Protein AF-A0A7V4ZNU4-F1 (afdb_monomer)

Mean predicted aligned error: 2.47 Å

Structure (mmCIF, N/CA/C/O backbone):
data_AF-A0A7V4ZNU4-F1
#
_entry.id   AF-A0A7V4ZNU4-F1
#
loop_
_atom_site.group_PDB
_atom_site.id
_atom_site.type_symbol
_atom_site.label_atom_id
_atom_site.label_alt_id
_atom_site.label_comp_id
_atom_site.label_asym_id
_atom_site.label_entity_id
_atom_site.label_seq_id
_atom_site.pdbx_PDB_ins_code
_atom_site.Cartn_x
_atom_site.Cartn_y
_atom_site.Cartn_z
_atom_site.occupancy
_atom_site.B_iso_or_equiv
_atom_site.auth_seq_id
_atom_site.auth_comp_id
_atom_site.auth_asym_id
_atom_site.auth_atom_id
_atom_site.pdbx_PDB_model_num
ATOM 1 N N . PRO A 1 1 ? -1.965 4.209 -12.083 1.00 70.25 1 PRO A N 1
ATOM 2 C CA . PRO A 1 1 ? -3.212 3.641 -12.665 1.00 70.25 1 PRO A CA 1
ATOM 3 C C . PRO A 1 1 ? -3.645 2.330 -11.983 1.00 70.25 1 PRO A C 1
ATOM 5 O O . PRO A 1 1 ? -4.775 2.265 -11.516 1.00 70.25 1 PRO A O 1
ATOM 8 N N . ALA A 1 2 ? -2.760 1.331 -11.853 1.00 92.94 2 ALA A N 1
ATOM 9 C CA . ALA A 1 2 ? -3.098 0.047 -11.219 1.00 92.94 2 ALA A CA 1
ATOM 10 C C . ALA A 1 2 ? -3.491 0.182 -9.735 1.00 92.94 2 ALA A C 1
ATOM 12 O O . ALA A 1 2 ? -4.535 -0.320 -9.330 1.00 92.94 2 ALA A O 1
ATOM 13 N N . PHE A 1 3 ? -2.716 0.943 -8.952 1.00 94.56 3 PHE A N 1
ATOM 14 C CA . PHE A 1 3 ? -3.021 1.180 -7.537 1.00 94.56 3 PHE A CA 1
ATOM 15 C C . PHE A 1 3 ? -4.407 1.788 -7.318 1.00 94.56 3 PHE A C 1
ATOM 17 O O . PHE A 1 3 ? -5.164 1.277 -6.506 1.00 94.56 3 PHE A O 1
ATOM 24 N N . LEU A 1 4 ? -4.767 2.842 -8.061 1.00 95.56 4 LEU A N 1
ATOM 25 C CA . LEU A 1 4 ? -6.048 3.523 -7.860 1.00 95.56 4 LEU A CA 1
ATOM 26 C C . LEU A 1 4 ? -7.241 2.605 -8.174 1.00 95.56 4 LEU A C 1
ATOM 28 O O . LEU A 1 4 ? -8.249 2.669 -7.485 1.00 95.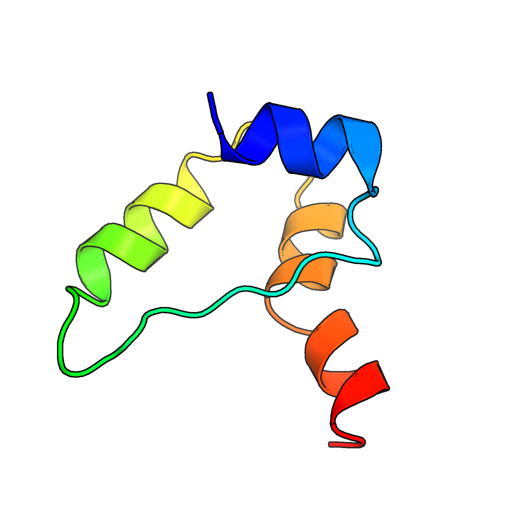56 4 LEU A O 1
ATOM 32 N N . CYS A 1 5 ? -7.110 1.719 -9.166 1.00 96.50 5 CYS A N 1
ATOM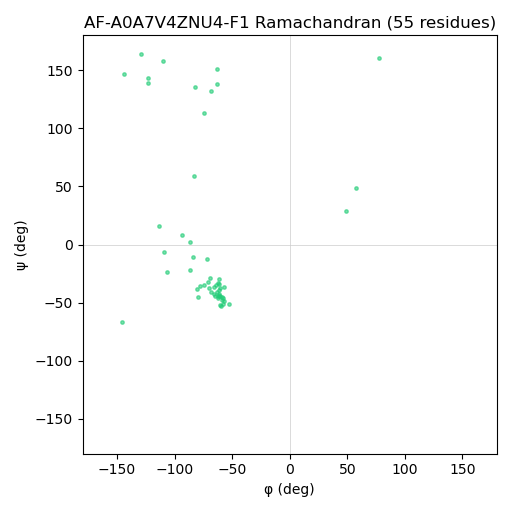 33 C CA . CYS A 1 5 ? -8.123 0.706 -9.459 1.00 96.50 5 CYS A CA 1
ATOM 34 C C . CYS A 1 5 ? -8.339 -0.230 -8.258 1.00 96.50 5 CYS A C 1
ATOM 36 O O . CYS A 1 5 ? -9.461 -0.363 -7.775 1.00 96.50 5 CYS A O 1
ATOM 38 N N . ALA A 1 6 ? -7.257 -0.812 -7.726 1.00 96.25 6 ALA A N 1
ATOM 39 C CA . ALA A 1 6 ? -7.326 -1.685 -6.553 1.00 96.25 6 ALA A CA 1
ATOM 40 C C . ALA A 1 6 ? -7.853 -0.940 -5.317 1.00 96.25 6 ALA A C 1
ATOM 42 O O . ALA A 1 6 ? -8.710 -1.448 -4.603 1.00 96.25 6 ALA A O 1
ATOM 43 N N . TYR A 1 7 ? -7.386 0.288 -5.106 1.00 97.00 7 TYR A N 1
ATOM 44 C CA . TYR A 1 7 ? -7.802 1.157 -4.013 1.00 97.00 7 TYR A CA 1
ATOM 45 C C . TYR A 1 7 ? -9.306 1.441 -4.033 1.00 97.00 7 TYR A C 1
ATOM 47 O O . TYR A 1 7 ? -9.971 1.284 -3.012 1.00 97.00 7 TYR A O 1
ATOM 55 N N . LEU A 1 8 ? -9.857 1.803 -5.195 1.00 96.50 8 LEU A N 1
ATOM 56 C CA . LEU A 1 8 ? -11.286 2.079 -5.346 1.00 96.50 8 LEU A CA 1
ATOM 57 C C . LEU A 1 8 ? -12.145 0.809 -5.263 1.00 96.50 8 LEU A C 1
ATOM 59 O O . LEU A 1 8 ? -13.270 0.877 -4.778 1.00 96.50 8 LEU A O 1
ATOM 63 N N . ALA A 1 9 ? -11.634 -0.336 -5.721 1.00 97.88 9 ALA A N 1
ATOM 64 C CA . ALA A 1 9 ? -12.378 -1.594 -5.713 1.00 97.88 9 ALA A CA 1
ATOM 65 C C . ALA A 1 9 ? -12.380 -2.295 -4.343 1.00 97.88 9 ALA A C 1
ATOM 67 O O . ALA A 1 9 ? -13.384 -2.894 -3.964 1.00 97.88 9 ALA A O 1
ATOM 68 N N . LEU A 1 10 ? -11.260 -2.252 -3.615 1.00 97.12 10 LEU A N 1
ATOM 69 C CA . LEU A 1 10 ? -11.046 -3.032 -2.387 1.00 97.12 10 LEU A CA 1
ATOM 70 C C . LEU A 1 10 ? -11.095 -2.186 -1.111 1.00 97.12 10 LEU A C 1
ATOM 72 O O . LEU A 1 10 ? -11.351 -2.726 -0.033 1.00 97.12 10 LEU A O 1
ATOM 76 N N . GLY A 1 11 ? -10.832 -0.882 -1.220 1.00 97.12 11 GLY A N 1
ATOM 77 C CA . GLY A 1 11 ? -10.651 0.014 -0.082 1.00 97.12 11 GLY A CA 1
ATOM 78 C C . GLY A 1 11 ? -9.279 -0.118 0.591 1.00 97.12 11 GLY A C 1
ATOM 79 O O . GLY A 1 11 ? -8.575 -1.121 0.461 1.00 97.12 11 GLY A O 1
ATOM 80 N N . ALA A 1 12 ? -8.900 0.916 1.348 1.00 97.56 12 ALA A N 1
ATOM 81 C CA . ALA A 1 12 ? -7.593 1.011 2.004 1.00 97.56 12 ALA A CA 1
ATOM 82 C C . ALA A 1 12 ? -7.328 -0.110 3.026 1.00 97.56 12 ALA A C 1
ATOM 84 O O . ALA A 1 12 ? -6.182 -0.498 3.226 1.00 97.56 12 ALA A O 1
ATOM 85 N N . ASP A 1 13 ? -8.367 -0.650 3.669 1.00 97.44 13 ASP A N 1
ATOM 86 C CA . ASP A 1 13 ? -8.248 -1.666 4.729 1.00 97.44 13 ASP A CA 1
ATOM 87 C C . ASP A 1 13 ? -7.820 -3.059 4.216 1.00 97.44 13 ASP A C 1
ATOM 89 O O . ASP A 1 13 ? -7.438 -3.929 5.006 1.00 97.44 13 ASP A O 1
ATOM 93 N N . ASN A 1 14 ? -7.862 -3.263 2.894 1.00 97.19 14 ASN A N 1
ATOM 94 C CA . ASN A 1 14 ? -7.580 -4.534 2.221 1.00 97.19 14 ASN A CA 1
ATOM 95 C C . ASN A 1 14 ? -6.316 -4.491 1.343 1.00 97.19 14 ASN A C 1
ATOM 97 O O . ASN A 1 14 ? -6.123 -5.361 0.495 1.00 97.19 14 ASN A O 1
ATOM 101 N N . ILE A 1 15 ? -5.456 -3.484 1.524 1.00 97.12 15 ILE A N 1
ATOM 102 C CA . ILE A 1 15 ? -4.221 -3.301 0.747 1.00 97.12 15 ILE A CA 1
ATOM 103 C C . ILE A 1 15 ? -3.020 -3.245 1.697 1.00 97.12 15 ILE A C 1
ATOM 105 O O . ILE A 1 15 ? -3.086 -2.630 2.760 1.00 97.12 15 ILE A O 1
ATOM 109 N N . LEU A 1 16 ? -1.918 -3.888 1.310 1.00 96.94 16 LEU A N 1
ATOM 110 C CA . LEU A 1 16 ? -0.656 -3.930 2.052 1.00 96.94 16 LEU A CA 1
ATOM 111 C C . LEU A 1 16 ? 0.480 -3.406 1.172 1.00 96.94 16 LEU A C 1
ATOM 113 O O . LEU A 1 16 ? 0.504 -3.671 -0.030 1.00 96.94 16 LEU A O 1
ATOM 117 N N . PHE A 1 17 ? 1.425 -2.687 1.772 1.00 96.31 17 PHE A N 1
ATOM 118 C CA . PHE A 1 17 ? 2.679 -2.321 1.121 1.00 96.31 17 PHE A CA 1
ATOM 119 C C . PHE A 1 17 ? 3.694 -3.469 1.203 1.00 96.31 17 PHE A C 1
ATOM 121 O O . PHE A 1 17 ? 3.894 -4.058 2.265 1.00 96.31 17 PHE A O 1
ATOM 128 N N . ALA A 1 18 ? 4.368 -3.740 0.088 1.00 95.38 18 ALA A N 1
ATOM 129 C CA . ALA A 1 18 ? 5.511 -4.639 -0.008 1.00 95.38 18 ALA A CA 1
ATOM 130 C C . ALA A 1 18 ? 6.503 -4.070 -1.031 1.00 95.38 18 ALA A C 1
ATOM 132 O O . ALA A 1 18 ? 6.092 -3.419 -1.993 1.00 95.38 18 ALA A O 1
ATOM 133 N N . SER A 1 19 ? 7.801 -4.284 -0.806 1.00 95.19 19 SER A N 1
ATOM 134 C CA . SER A 1 19 ? 8.872 -3.747 -1.655 1.00 95.19 19 SER A CA 1
ATOM 135 C C . SER A 1 19 ? 9.591 -4.794 -2.503 1.00 95.19 19 SER A C 1
ATOM 137 O O . SER A 1 19 ? 10.458 -4.40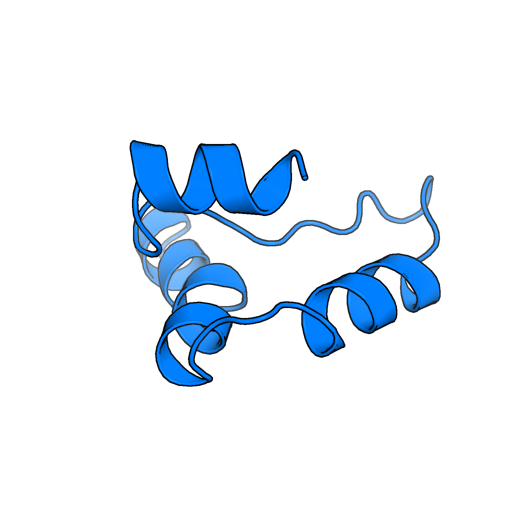6 -3.273 1.00 95.19 19 SER A O 1
ATOM 139 N N . ASP A 1 20 ? 9.307 -6.088 -2.319 1.00 96.00 20 ASP A N 1
ATOM 140 C CA . ASP A 1 20 ? 9.995 -7.215 -2.976 1.00 96.00 20 ASP A CA 1
ATOM 141 C C . ASP A 1 20 ? 11.537 -7.159 -2.922 1.00 96.00 20 ASP A C 1
ATOM 143 O O . ASP A 1 20 ? 12.249 -7.701 -3.769 1.00 96.00 20 ASP A O 1
ATOM 147 N N . TYR A 1 21 ? 12.088 -6.535 -1.877 1.00 92.88 21 TYR A N 1
ATOM 148 C CA . TYR A 1 21 ? 13.526 -6.526 -1.621 1.00 92.88 21 TYR A CA 1
ATOM 149 C C . TYR A 1 21 ? 14.044 -7.958 -1.365 1.00 92.88 21 TYR A C 1
ATOM 151 O O . TYR A 1 21 ? 13.405 -8.703 -0.616 1.00 92.88 21 TYR A O 1
ATOM 159 N N . PRO A 1 22 ? 15.212 -8.360 -1.910 1.00 95.75 22 PRO A N 1
ATOM 160 C CA . PRO A 1 22 ? 16.227 -7.554 -2.606 1.00 95.75 22 PRO A CA 1
ATOM 161 C C . PRO A 1 22 ? 16.089 -7.489 -4.133 1.00 95.75 22 PRO A C 1
ATOM 163 O O . PRO A 1 22 ? 17.008 -7.012 -4.796 1.00 95.75 22 PRO A O 1
ATOM 166 N N . TYR A 1 23 ? 14.997 -7.999 -4.698 1.00 96.38 23 TYR A N 1
ATOM 167 C CA . TYR A 1 23 ? 14.821 -8.078 -6.149 1.00 96.38 23 TYR A CA 1
ATOM 168 C C . TYR A 1 23 ? 14.432 -6.730 -6.758 1.00 96.38 23 TYR A C 1
ATOM 170 O O . TYR A 1 23 ? 14.903 -6.394 -7.841 1.00 96.38 23 TYR A O 1
ATOM 178 N N . GLU A 1 24 ? 13.632 -5.946 -6.036 1.00 96.25 24 GLU A N 1
ATOM 179 C CA . GLU A 1 24 ? 13.191 -4.611 -6.442 1.00 96.25 24 GLU A CA 1
ATOM 180 C C . GLU A 1 24 ? 13.822 -3.496 -5.587 1.00 96.25 24 GLU A C 1
ATOM 182 O O . GLU A 1 24 ? 14.279 -3.691 -4.453 1.00 96.25 24 GLU A O 1
ATOM 187 N N . SER A 1 25 ? 13.860 -2.285 -6.150 1.00 96.56 25 SER A N 1
ATOM 188 C CA . SER A 1 25 ? 14.449 -1.101 -5.517 1.00 96.56 25 SER A CA 1
ATOM 189 C C . SER A 1 25 ? 13.556 -0.560 -4.400 1.00 96.56 25 SER A C 1
ATOM 191 O O . SER A 1 25 ? 12.492 0.018 -4.638 1.00 96.56 25 SER A O 1
ATOM 193 N N . LEU A 1 26 ? 14.038 -0.650 -3.155 1.00 95.81 26 LEU A N 1
ATOM 194 C CA . LEU A 1 26 ? 13.343 -0.066 -2.003 1.00 95.81 26 LEU A CA 1
ATOM 195 C C . LEU A 1 26 ? 13.116 1.446 -2.178 1.00 95.81 26 LEU A C 1
ATOM 197 O O . LEU A 1 26 ? 12.074 1.965 -1.783 1.00 95.81 26 LEU A O 1
ATOM 201 N N . LYS A 1 27 ? 14.072 2.158 -2.786 1.00 96.56 27 LYS A N 1
ATOM 202 C CA . LYS A 1 27 ? 13.966 3.604 -3.017 1.00 96.56 27 LYS A CA 1
ATOM 203 C C . LYS A 1 27 ? 12.788 3.935 -3.933 1.00 96.56 27 LYS A C 1
ATOM 205 O O . LYS A 1 27 ? 12.024 4.848 -3.621 1.00 96.56 27 LYS A O 1
ATOM 210 N N . ASP A 1 28 ? 12.627 3.180 -5.014 1.00 96.12 28 ASP A N 1
ATOM 211 C CA . ASP A 1 28 ? 11.555 3.412 -5.982 1.00 96.12 28 ASP A CA 1
ATOM 212 C C . ASP A 1 28 ? 10.191 3.046 -5.387 1.00 96.12 28 ASP A C 1
ATOM 214 O O . ASP A 1 28 ? 9.227 3.794 -5.559 1.00 96.12 28 ASP A O 1
ATOM 218 N N . ALA A 1 29 ? 10.120 1.976 -4.586 1.00 95.94 29 ALA A N 1
ATOM 219 C CA . ALA A 1 29 ? 8.907 1.597 -3.859 1.00 95.94 29 ALA A CA 1
ATOM 220 C C . ALA A 1 29 ? 8.447 2.690 -2.872 1.00 95.94 29 ALA A C 1
ATOM 222 O O . ALA A 1 29 ? 7.265 3.042 -2.830 1.00 95.94 29 ALA A O 1
ATOM 223 N N . ILE A 1 30 ? 9.376 3.281 -2.111 1.00 95.50 30 ILE A N 1
ATOM 224 C CA . ILE A 1 30 ? 9.072 4.389 -1.191 1.00 95.50 30 ILE A CA 1
ATOM 225 C C . ILE A 1 30 ? 8.685 5.660 -1.956 1.00 95.50 30 ILE A C 1
ATOM 227 O O . ILE A 1 30 ? 7.744 6.354 -1.570 1.00 95.50 30 ILE A O 1
ATOM 231 N N . GLN A 1 31 ? 9.366 5.969 -3.062 1.00 96.31 31 GLN A N 1
ATOM 232 C CA . GLN A 1 31 ? 9.013 7.118 -3.895 1.00 96.31 31 GLN A CA 1
ATOM 233 C C . GLN A 1 31 ? 7.611 6.970 -4.500 1.00 96.31 31 GLN A C 1
ATOM 235 O O . GLN A 1 31 ? 6.846 7.935 -4.518 1.00 96.31 31 GLN A O 1
ATOM 240 N N . PHE A 1 32 ? 7.252 5.768 -4.955 1.00 94.00 32 PHE A N 1
ATOM 241 C CA . PHE A 1 32 ? 5.906 5.457 -5.422 1.00 94.00 32 PHE A CA 1
ATOM 242 C C . PHE A 1 32 ? 4.865 5.719 -4.330 1.00 94.00 32 PHE A C 1
ATOM 244 O O . PHE A 1 32 ? 3.909 6.455 -4.570 1.00 94.00 32 PHE A O 1
ATOM 251 N N . LEU A 1 33 ? 5.087 5.179 -3.129 1.00 94.12 33 LEU A N 1
ATOM 252 C CA . LEU A 1 33 ? 4.198 5.337 -1.979 1.00 94.12 33 LEU A CA 1
ATOM 253 C C . LEU A 1 33 ? 3.977 6.815 -1.607 1.00 94.12 33 LEU A C 1
ATOM 255 O O . LEU A 1 33 ? 2.839 7.246 -1.410 1.00 94.12 33 LEU A O 1
ATOM 259 N N . ASN A 1 34 ? 5.054 7.602 -1.553 1.00 93.94 34 ASN A N 1
ATOM 260 C CA . ASN A 1 34 ? 4.995 9.024 -1.202 1.00 93.94 34 ASN A CA 1
ATOM 261 C C . ASN A 1 34 ? 4.165 9.842 -2.199 1.00 93.94 34 ASN A C 1
ATOM 263 O O . ASN A 1 34 ? 3.472 10.778 -1.800 1.00 93.94 34 ASN A O 1
ATOM 267 N N . ASN A 1 35 ? 4.193 9.456 -3.476 1.00 94.94 35 ASN A N 1
ATOM 268 C CA . ASN A 1 35 ? 3.493 10.140 -4.560 1.00 94.94 35 ASN A CA 1
ATOM 269 C C . ASN A 1 35 ? 2.035 9.680 -4.747 1.00 94.94 35 ASN A C 1
ATOM 271 O O . ASN A 1 35 ? 1.362 10.152 -5.667 1.00 94.94 35 ASN A O 1
ATOM 275 N N . LEU A 1 36 ? 1.524 8.760 -3.919 1.00 94.69 36 LEU A N 1
ATOM 276 C CA . LEU A 1 36 ? 0.142 8.296 -4.035 1.00 94.69 36 LEU A CA 1
ATOM 277 C C . LEU A 1 36 ? -0.863 9.402 -3.659 1.00 94.69 36 LEU A C 1
ATOM 279 O O . LEU A 1 36 ? -0.743 9.993 -2.582 1.00 94.69 36 LEU A O 1
ATOM 283 N N . PRO A 1 37 ? -1.904 9.637 -4.483 1.00 94.31 37 PRO A N 1
ATOM 284 C CA . PRO A 1 37 ? -2.919 10.657 -4.232 1.00 94.31 37 PRO A CA 1
ATOM 285 C C . PRO A 1 37 ? -4.013 10.138 -3.281 1.00 94.31 37 PRO A C 1
ATOM 287 O O . PRO A 1 37 ? -5.185 10.071 -3.643 1.00 94.31 37 PRO A O 1
ATOM 290 N N . ILE A 1 38 ? -3.624 9.721 -2.076 1.00 95.50 38 ILE A N 1
ATOM 291 C CA . ILE A 1 38 ? -4.529 9.241 -1.019 1.00 95.50 38 ILE A CA 1
ATOM 292 C C . ILE A 1 38 ? -4.247 9.955 0.302 1.00 95.50 38 ILE A C 1
ATOM 294 O O . ILE A 1 38 ? -3.198 10.580 0.469 1.00 95.50 38 ILE A O 1
ATOM 298 N N . SER A 1 39 ? -5.188 9.859 1.241 1.00 96.75 39 SER A N 1
ATOM 299 C CA . SER A 1 39 ? -5.036 10.453 2.568 1.00 96.75 39 SER A CA 1
ATOM 300 C C . SER A 1 39 ? -3.865 9.827 3.336 1.00 96.75 39 SER A C 1
ATOM 302 O O . SER A 1 39 ? -3.549 8.647 3.168 1.00 96.75 39 SER A O 1
ATOM 304 N N . GLU A 1 40 ? -3.248 10.595 4.235 1.00 96.06 40 GLU A N 1
ATOM 305 C CA . GLU A 1 40 ? -2.199 10.073 5.122 1.00 96.06 40 GLU A CA 1
ATOM 306 C C . GLU A 1 40 ? -2.717 8.949 6.033 1.00 96.06 40 GLU A C 1
ATOM 308 O O . GLU A 1 40 ? -2.006 7.978 6.288 1.00 96.06 40 GLU A O 1
ATOM 313 N N . SER A 1 41 ? -3.984 9.010 6.460 1.00 97.19 41 SER A N 1
ATOM 314 C CA . SER A 1 41 ? -4.612 7.921 7.217 1.00 97.19 41 SER A CA 1
ATOM 315 C C . SER A 1 41 ? -4.678 6.615 6.425 1.00 97.19 41 SER A C 1
ATOM 317 O O . SER A 1 41 ? -4.425 5.551 6.987 1.00 97.19 41 SER A O 1
ATOM 319 N N . ASP A 1 42 ? -4.964 6.676 5.123 1.00 97.62 42 ASP A N 1
ATOM 320 C CA . ASP A 1 42 ? -5.001 5.480 4.278 1.00 97.62 42 ASP A CA 1
ATOM 321 C C . ASP A 1 42 ? -3.593 4.966 3.971 1.00 97.62 42 ASP A C 1
ATOM 323 O O . ASP A 1 42 ? -3.375 3.753 3.959 1.00 97.62 42 ASP A O 1
ATOM 327 N N . LYS A 1 43 ? -2.604 5.861 3.818 1.00 96.88 43 LYS A N 1
ATOM 328 C CA . LYS A 1 43 ? -1.194 5.448 3.720 1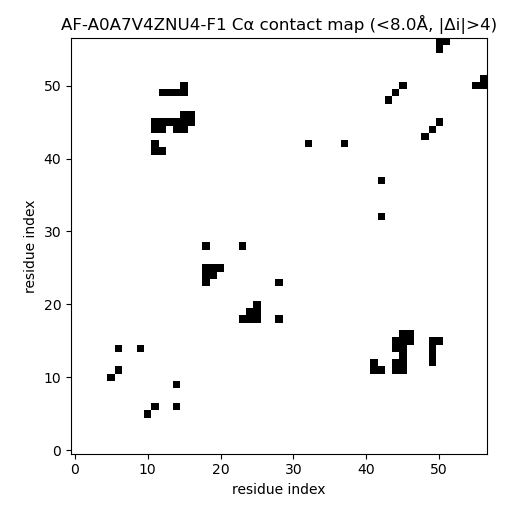.00 96.88 43 LYS A CA 1
ATOM 329 C C . LYS A 1 43 ? -0.762 4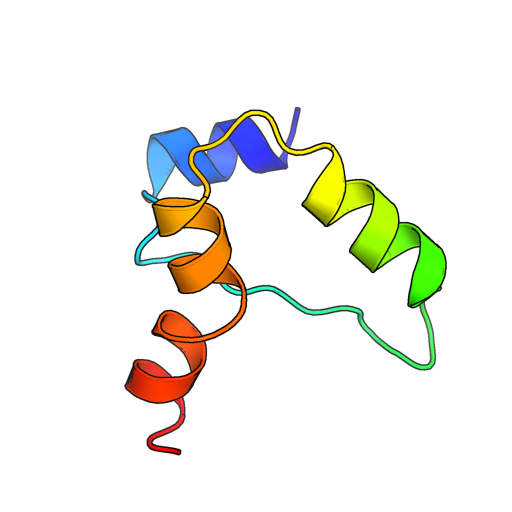.682 4.968 1.00 96.88 43 LYS A C 1
ATOM 331 O O . LYS A 1 43 ? -0.160 3.619 4.836 1.00 96.88 43 LYS A O 1
ATOM 336 N N . LEU A 1 44 ? -1.112 5.160 6.165 1.00 97.00 44 LEU A N 1
ATOM 337 C CA . LEU A 1 44 ? -0.796 4.475 7.425 1.00 97.00 44 LEU A CA 1
ATOM 338 C C . LEU A 1 44 ? -1.428 3.082 7.515 1.00 97.00 44 LEU A C 1
ATOM 340 O O . LEU A 1 44 ? -0.784 2.150 8.004 1.00 97.00 44 LEU A O 1
ATOM 344 N N . LYS A 1 45 ? -2.655 2.913 7.009 1.00 97.69 45 LYS A N 1
ATOM 345 C CA . LYS A 1 45 ? -3.288 1.591 6.920 1.00 97.69 45 LYS A CA 1
ATOM 346 C C . LYS A 1 45 ? -2.471 0.634 6.070 1.00 97.69 45 LYS A C 1
ATOM 348 O O . LYS A 1 45 ? -2.090 -0.440 6.535 1.00 97.69 45 LYS A O 1
ATOM 353 N N . ILE A 1 46 ? -2.150 1.071 4.858 1.00 97.25 46 ILE A N 1
ATOM 354 C CA . ILE A 1 46 ? -1.450 0.268 3.856 1.00 97.25 46 ILE A CA 1
ATOM 355 C C . ILE A 1 46 ? -0.019 -0.072 4.299 1.00 97.25 46 ILE A C 1
ATOM 357 O O . ILE A 1 46 ? 0.450 -1.183 4.058 1.00 97.25 46 ILE A O 1
ATOM 361 N N . CYS A 1 47 ? 0.665 0.854 4.973 1.00 96.62 47 CYS A N 1
ATOM 362 C CA . CYS A 1 47 ? 2.067 0.688 5.365 1.00 96.62 47 CYS A CA 1
ATOM 363 C C . CYS A 1 47 ? 2.266 -0.022 6.702 1.00 96.62 47 CYS A 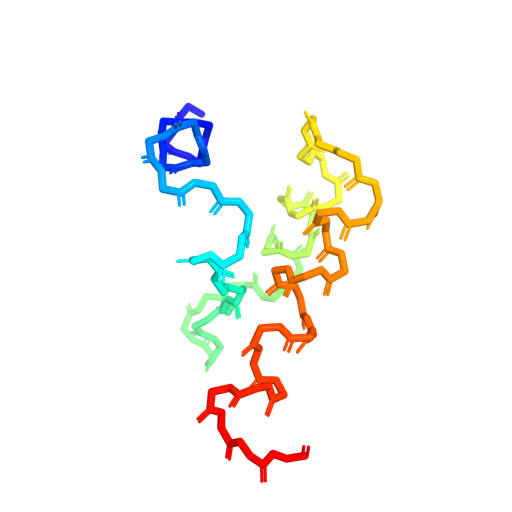C 1
ATOM 365 O O . CYS A 1 47 ? 3.364 -0.510 6.959 1.00 96.62 47 CYS A O 1
ATOM 367 N N . TYR A 1 48 ? 1.257 -0.033 7.578 1.00 96.12 48 TYR A N 1
ATOM 368 C CA . TYR A 1 48 ? 1.455 -0.479 8.954 1.00 96.12 48 TYR A CA 1
ATOM 369 C C . TYR A 1 48 ? 0.248 -1.205 9.545 1.00 96.12 48 TYR A C 1
ATOM 371 O O . TYR A 1 48 ? 0.335 -2.404 9.814 1.00 96.12 48 TYR A O 1
ATOM 379 N N . SER A 1 49 ? -0.885 -0.527 9.759 1.00 97.00 49 SER A N 1
ATOM 380 C CA . SER A 1 49 ? -1.933 -1.094 10.625 1.00 97.00 49 SER A CA 1
ATOM 381 C C . SER A 1 49 ? -2.639 -2.314 10.021 1.00 97.00 49 SER A C 1
ATOM 383 O O . SER A 1 49 ? -3.035 -3.213 10.766 1.00 97.00 49 SER A O 1
ATOM 385 N N . ASN A 1 50 ? -2.726 -2.419 8.690 1.00 97.62 50 ASN A N 1
ATOM 386 C CA . ASN A 1 50 ? -3.244 -3.624 8.038 1.00 97.62 50 ASN A CA 1
ATOM 387 C C . ASN A 1 50 ? -2.321 -4.826 8.266 1.00 97.62 50 ASN A C 1
ATOM 389 O O . ASN A 1 50 ? -2.803 -5.919 8.571 1.00 97.62 50 ASN A O 1
ATOM 393 N N . ALA A 1 51 ? -1.004 -4.624 8.157 1.00 97.12 51 ALA A N 1
ATOM 394 C CA . ALA A 1 51 ? -0.016 -5.670 8.398 1.00 97.12 51 ALA A CA 1
ATOM 395 C C . ALA A 1 51 ? -0.040 -6.105 9.866 1.00 97.12 51 ALA A C 1
ATOM 397 O O . ALA A 1 51 ? -0.097 -7.300 10.137 1.00 97.12 51 ALA A O 1
ATOM 398 N N . LEU A 1 52 ? -0.110 -5.146 10.795 1.00 97.00 52 LEU A N 1
ATOM 399 C CA . LEU A 1 52 ? -0.261 -5.392 12.231 1.00 97.00 52 LEU A CA 1
ATOM 400 C C . LEU A 1 52 ? -1.463 -6.306 12.524 1.00 97.00 52 LE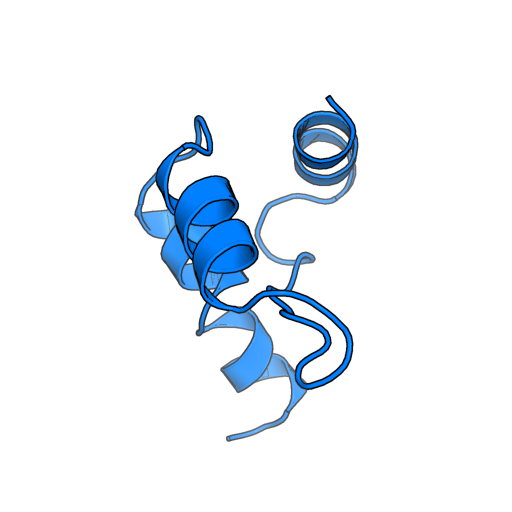U A C 1
ATOM 402 O O . LEU A 1 52 ? -1.333 -7.351 13.160 1.00 97.00 52 LEU A O 1
ATOM 406 N N . ARG A 1 53 ? -2.630 -5.957 11.968 1.00 96.06 53 ARG A N 1
ATOM 407 C CA . ARG A 1 53 ? -3.879 -6.716 12.120 1.00 96.06 53 ARG A CA 1
ATOM 408 C C . ARG A 1 53 ? -3.790 -8.135 11.553 1.00 96.06 53 ARG A C 1
ATOM 410 O O . ARG A 1 53 ? -4.312 -9.063 12.168 1.00 96.06 53 ARG A O 1
ATOM 417 N N . ILE A 1 54 ? -3.204 -8.303 10.367 1.00 96.00 54 ILE A N 1
ATOM 418 C CA . ILE A 1 54 ? -3.17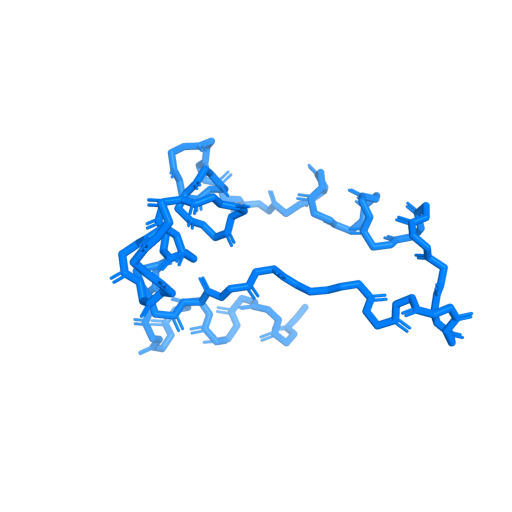7 -9.590 9.651 1.00 96.00 54 ILE A CA 1
ATOM 419 C C . ILE A 1 54 ? -2.089 -10.515 10.203 1.00 96.00 54 ILE A C 1
ATOM 421 O O . ILE A 1 54 ? -2.347 -11.697 10.431 1.00 96.00 54 ILE A O 1
ATOM 425 N N . LEU A 1 55 ? -0.889 -9.980 10.428 1.00 95.62 55 LEU A N 1
ATOM 426 C CA . LEU A 1 55 ? 0.281 -10.741 10.867 1.00 95.62 55 LEU A CA 1
ATOM 427 C C . LEU A 1 55 ? 0.328 -10.938 12.387 1.00 95.62 55 LEU A C 1
ATOM 429 O O . LEU A 1 55 ? 1.111 -11.762 12.851 1.00 95.62 55 LEU A O 1
ATOM 433 N N . LYS A 1 56 ? -0.535 -10.243 13.145 1.00 92.38 56 LYS A N 1
ATOM 434 C CA . LYS A 1 56 ? -0.621 -10.308 14.615 1.00 92.38 56 LYS A CA 1
ATOM 435 C C . LYS A 1 56 ? 0.710 -9.951 15.289 1.00 92.38 56 LYS A C 1
ATOM 437 O O . LYS A 1 56 ? 1.188 -10.684 16.156 1.00 92.38 56 LYS A O 1
ATOM 442 N N . ILE A 1 57 ? 1.286 -8.839 14.842 1.00 88.62 57 ILE A N 1
ATOM 443 C CA . ILE A 1 57 ? 2.534 -8.242 15.345 1.00 88.62 57 ILE A CA 1
ATOM 444 C C . ILE A 1 57 ? 2.259 -7.011 16.207 1.00 88.62 57 ILE A C 1
ATOM 446 O O . ILE A 1 57 ? 1.107 -6.525 16.181 1.00 88.62 57 ILE A O 1
#

Sequence (57 aa):
PAFLCAYLALGADNILFASDYPYESLKDAIQFLNNLPISESDKLKICYSNALRILKI

pLDDT: mean 95.49, std 3.72, range [70.25, 97.88]

Foldseek 3Di:
DVVVVCCVVPNLLPAAQDQPPPVHDPVVSVVVLVPDPDDPVSSCNRYPDSCCVPVVD

Nearest PDB structures (foldseek):
  2dv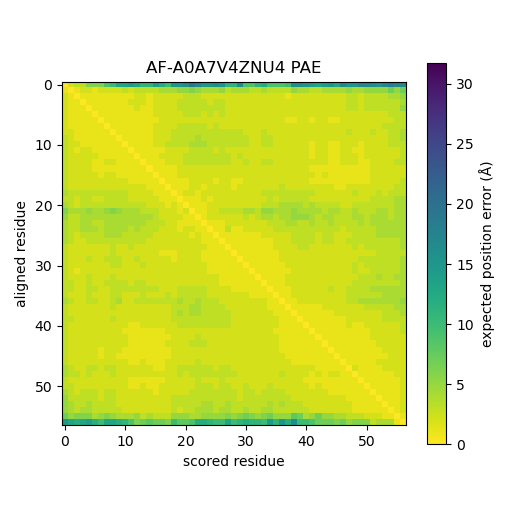u-assembly1_C  TM=9.459E-01  e=3.568E-03  Rhizobium sp. MTP-10005
  6m53-assembly1_A-2  TM=9.107E-01  e=4.345E-03  Fusarium oxysporum
  4icm-assembly2_G  TM=9.448E-01  e=6.032E-03  Sphingobium sp. SYK-6
  7bpc-assembly1_D  TM=8.949E-01  e=6.032E-03  Fusarium oxysporum
  4qs5-assembly2_D  TM=9.013E-01  e=4.614E-02  Novosphingobium aromaticivorans DSM 12444

Solvent-accessible surface area (backbone atoms only — not comparable to full-atom values): 3482 Å² total; per-residue (Å²): 113,70,64,60,53,51,40,73,75,62,36,50,83,74,39,74,71,82,49,64,69,88,83,40,59,58,67,58,47,51,52,53,60,72,69,49,99,65,55,69,71,44,49,45,28,22,71,40,56,37,50,33,69,74,71,70,105

Secondary structure (DSSP, 8-state):
-HHHHHHHHH-GGG------TTTS-HHHHHHHHHT--S-HHHHHIIIIIHHHHHHT-

Radius of gyration: 11.52 Å; Cα contacts (8 Å, |Δi|>4): 40; chains: 1; bounding box: 29×21×28 Å